Protein AF-A0A1A6FTN0-F1 (afdb_monomer_lite)

Structure (mmCIF, N/CA/C/O backbone):
data_AF-A0A1A6FTN0-F1
#
_entry.id   AF-A0A1A6FTN0-F1
#
loop_
_atom_site.group_PDB
_atom_site.id
_atom_site.type_symbol
_atom_site.label_atom_id
_atom_site.label_alt_id
_atom_site.label_comp_id
_atom_site.label_asym_id
_atom_site.label_entity_id
_atom_site.label_seq_id
_atom_site.pdbx_PDB_ins_code
_atom_site.Cartn_x
_atom_site.Cartn_y
_atom_site.Cartn_z
_atom_site.occupancy
_atom_site.B_iso_or_equiv
_atom_site.auth_seq_id
_atom_site.auth_comp_id
_atom_site.auth_asym_id
_atom_site.auth_atom_id
_atom_site.pdbx_PDB_model_num
ATOM 1 N N . THR A 1 1 ? -9.285 7.277 8.420 1.00 82.50 1 THR A N 1
ATOM 2 C CA . THR A 1 1 ? -8.274 6.233 8.139 1.00 82.50 1 THR A CA 1
ATOM 3 C C . THR A 1 1 ? -7.617 6.428 6.783 1.00 82.50 1 THR A C 1
ATOM 5 O O . THR A 1 1 ? -6.417 6.224 6.696 1.00 82.50 1 THR A O 1
ATOM 8 N N . ASP A 1 2 ? -8.328 6.911 5.762 1.00 96.19 2 ASP A N 1
ATOM 9 C CA . ASP A 1 2 ? -7.799 7.114 4.397 1.00 96.19 2 ASP A CA 1
ATOM 10 C C . ASP A 1 2 ? -6.488 7.911 4.318 1.00 96.19 2 ASP A C 1
ATOM 12 O O . ASP A 1 2 ? -5.553 7.503 3.634 1.00 96.19 2 ASP A O 1
ATOM 16 N N . ALA A 1 3 ? -6.368 9.009 5.070 1.00 98.19 3 ALA A N 1
ATOM 17 C CA . ALA A 1 3 ? -5.129 9.789 5.118 1.00 98.19 3 ALA A CA 1
ATOM 18 C C . ALA A 1 3 ? -3.941 8.988 5.690 1.00 98.19 3 ALA A C 1
ATOM 20 O O . ALA A 1 3 ? -2.831 9.082 5.172 1.00 98.19 3 ALA A O 1
ATOM 21 N N . ALA A 1 4 ? -4.180 8.167 6.719 1.00 98.25 4 ALA A N 1
ATOM 22 C CA . ALA A 1 4 ? -3.162 7.288 7.293 1.00 98.25 4 ALA A CA 1
ATOM 23 C C . ALA A 1 4 ? -2.767 6.173 6.311 1.00 98.25 4 ALA A C 1
ATOM 25 O O . ALA A 1 4 ? -1.585 5.895 6.147 1.00 98.25 4 ALA A O 1
ATOM 26 N N . LEU A 1 5 ? -3.736 5.607 5.581 1.00 98.31 5 LEU A N 1
ATOM 27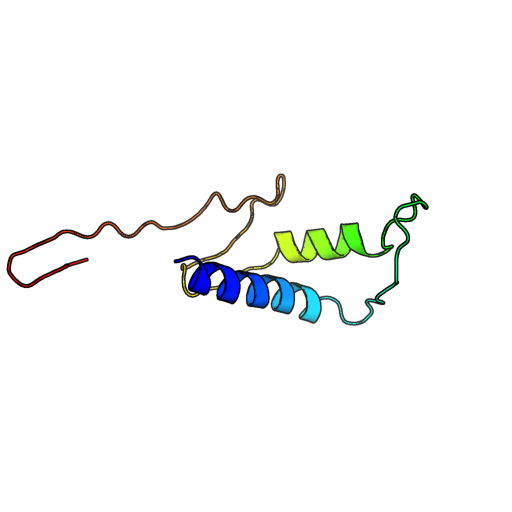 C CA . LEU A 1 5 ? -3.465 4.627 4.525 1.00 98.31 5 LEU A CA 1
ATOM 28 C C . LEU A 1 5 ? -2.619 5.223 3.392 1.00 98.31 5 LEU A C 1
ATOM 30 O O . LEU A 1 5 ? -1.694 4.571 2.914 1.00 98.31 5 LEU A O 1
ATOM 34 N N . MET A 1 6 ? -2.888 6.465 2.982 1.00 98.50 6 MET A N 1
ATOM 35 C CA . MET A 1 6 ? -2.070 7.155 1.979 1.00 98.50 6 MET A CA 1
ATOM 36 C C . MET A 1 6 ? -0.656 7.450 2.481 1.00 98.50 6 MET A C 1
ATOM 38 O O . MET A 1 6 ? 0.304 7.271 1.730 1.00 98.50 6 MET A O 1
ATOM 42 N N . TYR A 1 7 ? -0.518 7.871 3.741 1.00 98.44 7 TYR A N 1
ATOM 43 C CA . TYR A 1 7 ? 0.785 8.059 4.375 1.00 98.44 7 TYR A CA 1
ATOM 44 C C . TYR A 1 7 ? 1.595 6.758 4.343 1.00 98.44 7 TYR A C 1
ATOM 46 O O . TYR A 1 7 ? 2.730 6.744 3.864 1.00 98.44 7 TYR A O 1
ATOM 54 N N . ASP A 1 8 ? 0.988 5.655 4.771 1.00 98.56 8 ASP A N 1
ATOM 55 C CA . ASP A 1 8 ? 1.622 4.341 4.788 1.00 98.56 8 ASP A CA 1
ATOM 56 C C . ASP A 1 8 ? 1.985 3.855 3.376 1.00 98.56 8 ASP A C 1
ATOM 58 O O . ASP A 1 8 ? 3.087 3.352 3.159 1.00 98.56 8 ASP A O 1
ATOM 62 N N . ALA A 1 9 ? 1.111 4.066 2.386 1.00 98.38 9 ALA A N 1
ATOM 63 C CA . ALA A 1 9 ? 1.367 3.687 0.997 1.00 98.38 9 ALA A CA 1
ATOM 64 C C . ALA A 1 9 ? 2.615 4.374 0.417 1.00 98.38 9 ALA A C 1
ATOM 66 O O . ALA A 1 9 ? 3.429 3.727 -0.247 1.00 98.38 9 ALA A O 1
ATOM 67 N N . VAL A 1 10 ? 2.803 5.670 0.695 1.00 98.38 10 VAL A N 1
ATOM 68 C CA . VAL A 1 10 ? 4.004 6.407 0.271 1.00 98.38 10 VAL A CA 1
ATOM 69 C C . VAL A 1 10 ? 5.264 5.806 0.897 1.00 98.38 10 VAL A C 1
ATOM 71 O O . VAL A 1 10 ? 6.270 5.639 0.206 1.00 98.38 10 VAL A O 1
ATOM 74 N N . HIS A 1 11 ? 5.213 5.434 2.178 1.00 98.44 11 HIS A N 1
ATOM 75 C CA . HIS A 1 11 ? 6.361 4.856 2.879 1.00 98.44 11 HIS A CA 1
ATOM 76 C C . HIS A 1 11 ? 6.698 3.448 2.384 1.00 98.44 11 HIS A C 1
ATOM 78 O O . HIS A 1 11 ?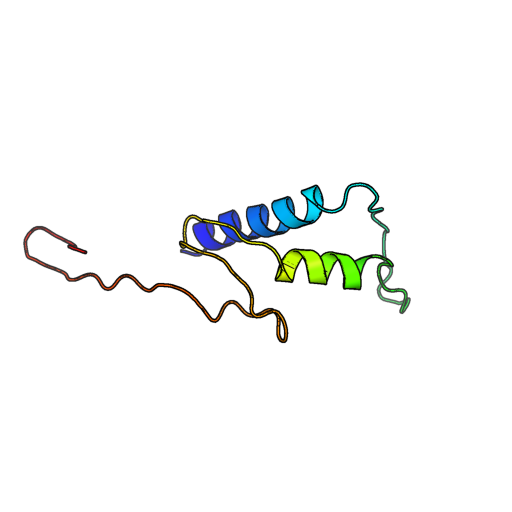 7.869 3.164 2.137 1.00 98.44 11 HIS A O 1
ATOM 84 N N . VAL A 1 12 ? 5.697 2.601 2.132 1.00 98.38 12 VAL A N 1
ATOM 85 C CA . VAL A 1 12 ? 5.895 1.273 1.524 1.00 98.38 12 VAL A CA 1
ATOM 86 C C . VAL A 1 12 ? 6.624 1.384 0.181 1.00 98.38 12 VAL A C 1
ATOM 88 O O . VAL A 1 12 ? 7.604 0.677 -0.059 1.00 98.38 12 VAL A O 1
ATOM 91 N N . VAL A 1 13 ? 6.191 2.302 -0.690 1.00 97.56 13 VAL A N 1
ATOM 92 C CA . VAL A 1 13 ? 6.857 2.531 -1.982 1.00 97.56 13 VAL A CA 1
ATOM 93 C C . VAL A 1 13 ? 8.268 3.089 -1.781 1.00 97.56 13 VAL A C 1
ATOM 95 O O . VAL A 1 13 ? 9.195 2.646 -2.457 1.00 97.56 13 VAL A O 1
ATOM 98 N N . SER A 1 14 ? 8.457 4.014 -0.836 1.00 97.00 14 SER A N 1
ATOM 99 C CA . SER A 1 14 ? 9.768 4.587 -0.502 1.00 97.00 14 SER A CA 1
ATOM 100 C C . SER A 1 14 ? 10.781 3.512 -0.088 1.00 97.00 14 SER A C 1
ATOM 102 O O . SER A 1 14 ? 11.894 3.485 -0.616 1.00 97.00 14 SER A O 1
ATOM 104 N N . VAL A 1 15 ? 10.379 2.562 0.766 1.00 96.56 15 VAL A N 1
ATOM 105 C CA . VAL A 1 15 ? 11.218 1.420 1.173 1.00 96.56 15 VAL A CA 1
ATOM 106 C C . VAL A 1 15 ? 11.651 0.591 -0.042 1.00 96.56 15 VAL A C 1
ATOM 108 O O . VAL A 1 15 ? 12.834 0.280 -0.186 1.00 96.56 15 VAL A O 1
ATOM 111 N N . ALA A 1 16 ? 10.733 0.285 -0.963 1.00 96.50 16 ALA A N 1
ATOM 112 C CA . ALA A 1 16 ? 11.065 -0.461 -2.179 1.00 96.50 16 ALA A CA 1
ATOM 113 C C . ALA A 1 16 ? 12.027 0.310 -3.107 1.00 96.50 16 ALA A C 1
ATOM 115 O O . ALA A 1 16 ? 12.928 -0.288 -3.699 1.00 96.50 16 ALA A O 1
ATOM 116 N N . VAL A 1 17 ? 11.876 1.637 -3.224 1.00 95.81 17 VAL A N 1
ATOM 117 C CA . VAL A 1 17 ? 12.787 2.496 -4.008 1.00 95.81 17 VAL A CA 1
ATOM 118 C C . VAL A 1 17 ? 14.191 2.509 -3.408 1.00 95.81 17 VAL A C 1
ATOM 120 O O . VAL A 1 17 ? 15.165 2.372 -4.148 1.00 95.81 17 VAL A O 1
ATOM 123 N N . GLN A 1 18 ? 14.314 2.618 -2.083 1.00 95.50 18 GLN A N 1
ATOM 124 C CA . GLN A 1 18 ? 15.610 2.605 -1.394 1.00 95.50 18 GLN A CA 1
ATOM 125 C C . GLN A 1 18 ? 16.388 1.303 -1.641 1.00 95.50 18 GLN A C 1
ATOM 127 O O . GLN A 1 18 ? 17.614 1.323 -1.740 1.00 95.50 18 GLN A O 1
ATOM 132 N N . GLN A 1 19 ? 15.685 0.182 -1.816 1.00 95.12 19 GLN A N 1
ATOM 133 C CA . GLN A 1 19 ? 16.281 -1.117 -2.137 1.00 95.12 19 GLN A CA 1
ATOM 134 C C . GLN A 1 19 ? 16.631 -1.291 -3.630 1.00 95.12 19 GLN A C 1
ATOM 136 O O . GLN A 1 19 ? 17.231 -2.302 -4.007 1.00 95.12 19 GLN A O 1
ATOM 141 N N . PHE A 1 20 ? 16.303 -0.321 -4.496 1.00 95.06 20 PHE A N 1
ATOM 142 C CA . PHE A 1 20 ? 16.556 -0.390 -5.940 1.00 95.06 20 PHE A CA 1
ATOM 143 C C . PHE A 1 20 ? 17.293 0.850 -6.498 1.00 95.06 20 PHE A C 1
ATOM 145 O O . PHE A 1 20 ? 16.730 1.626 -7.271 1.00 95.06 20 PHE A O 1
ATOM 152 N N . PRO A 1 21 ? 18.604 1.002 -6.225 1.00 84.88 21 PRO A N 1
ATOM 153 C CA . PRO A 1 21 ? 19.355 2.223 -6.544 1.00 84.88 21 PRO A CA 1
ATOM 154 C C . PRO A 1 21 ? 19.639 2.465 -8.040 1.00 84.88 21 PRO A C 1
ATOM 156 O O . PRO A 1 21 ? 19.944 3.585 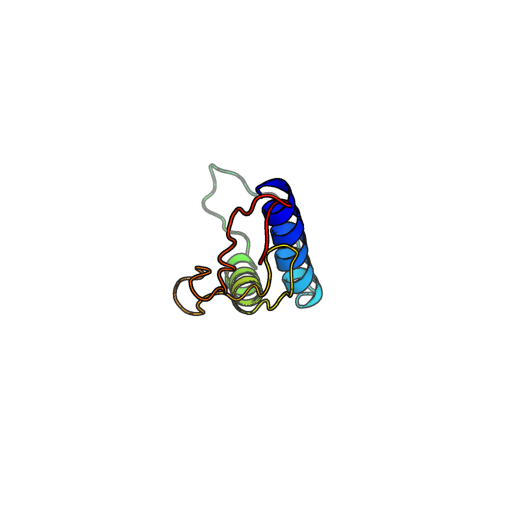-8.428 1.00 84.88 21 PRO A O 1
ATOM 159 N N . GLN A 1 22 ? 19.570 1.438 -8.894 1.00 88.31 22 GLN A N 1
ATOM 160 C CA . GLN A 1 22 ? 19.925 1.518 -10.328 1.00 88.31 22 GLN A CA 1
ATOM 161 C C . GLN A 1 22 ? 18.694 1.478 -11.251 1.00 88.31 22 GLN A C 1
ATOM 163 O O . GLN A 1 22 ? 18.735 0.958 -12.368 1.00 88.31 22 GLN A O 1
ATOM 168 N N . MET A 1 23 ? 17.562 1.971 -10.758 1.00 92.56 23 MET A N 1
ATOM 169 C CA . MET A 1 23 ? 16.294 1.975 -11.473 1.00 92.56 23 MET A CA 1
ATOM 170 C C . MET A 1 23 ? 16.171 3.209 -12.374 1.00 92.56 23 MET A C 1
ATOM 172 O O . MET A 1 23 ? 16.398 4.330 -11.930 1.00 92.56 23 MET A O 1
ATOM 176 N N . THR A 1 24 ? 15.759 3.025 -13.633 1.00 93.25 24 THR A N 1
ATOM 177 C CA . THR A 1 24 ? 15.440 4.147 -14.532 1.00 93.25 24 THR A CA 1
ATOM 178 C C . THR A 1 24 ? 13.939 4.284 -14.728 1.00 93.25 24 THR A C 1
ATOM 180 O O . THR A 1 24 ? 13.220 3.294 -14.876 1.00 93.25 24 THR A O 1
ATOM 183 N N . VAL A 1 25 ? 13.464 5.526 -14.760 1.00 92.69 25 VAL A N 1
ATOM 184 C CA . VAL A 1 25 ? 12.076 5.858 -15.092 1.00 92.69 25 VAL A CA 1
ATOM 185 C C . VAL A 1 25 ? 11.965 6.035 -16.605 1.00 92.69 25 VAL A C 1
ATOM 187 O O . VAL A 1 25 ? 12.883 6.528 -17.259 1.00 92.69 25 VAL A O 1
ATOM 190 N N . SER A 1 26 ? 10.863 5.584 -17.199 1.00 92.81 26 SER A N 1
ATOM 191 C CA . SER A 1 26 ? 10.608 5.726 -18.635 1.00 92.81 26 SER A CA 1
ATOM 192 C C . SER A 1 26 ? 9.181 6.197 -18.862 1.00 92.81 26 SER A C 1
ATOM 194 O O . SER A 1 26 ? 8.255 5.632 -18.287 1.00 92.81 26 SER A O 1
ATOM 196 N N . SER A 1 27 ? 9.004 7.196 -19.728 1.00 95.12 27 SER A N 1
ATOM 197 C CA . SER A 1 27 ? 7.674 7.568 -20.210 1.00 95.12 27 SER A CA 1
ATOM 198 C C . SER A 1 27 ? 7.124 6.450 -21.098 1.00 95.12 27 SER A C 1
ATOM 200 O O . SER A 1 27 ? 7.824 5.949 -21.984 1.00 95.12 27 SER A O 1
ATOM 202 N N . LEU A 1 28 ? 5.888 6.030 -20.833 1.00 95.12 28 LEU A N 1
ATOM 203 C CA . LEU A 1 28 ? 5.195 4.975 -21.570 1.00 95.12 28 LEU A CA 1
ATOM 204 C C . LEU A 1 28 ? 4.082 5.578 -22.432 1.00 95.12 28 LEU A C 1
ATOM 206 O O . LEU A 1 28 ? 3.595 6.672 -22.162 1.00 95.12 28 LEU A O 1
ATOM 210 N N . GLN A 1 29 ? 3.673 4.854 -23.474 1.00 95.94 29 GLN A N 1
ATOM 211 C CA . GLN A 1 29 ? 2.596 5.268 -24.376 1.00 95.94 29 GLN A CA 1
ATOM 212 C C . GLN A 1 29 ? 1.480 4.225 -24.355 1.00 95.94 29 GLN A C 1
ATOM 214 O O . GLN A 1 29 ? 1.758 3.047 -24.546 1.00 95.94 29 GLN A O 1
ATOM 219 N N . CYS A 1 30 ? 0.223 4.643 -24.180 1.00 94.19 30 CYS A N 1
ATOM 220 C CA . CYS A 1 30 ? -0.921 3.724 -24.089 1.00 94.19 30 CYS A CA 1
ATOM 221 C C . CYS A 1 30 ? -1.145 2.899 -25.366 1.00 94.19 30 CYS A C 1
ATOM 223 O O . CYS A 1 30 ? -1.586 1.759 -25.291 1.00 94.19 30 CYS A O 1
ATOM 225 N N . ASN A 1 31 ? -0.815 3.457 -26.536 1.00 96.56 31 ASN A N 1
ATOM 226 C CA . ASN A 1 31 ? -0.924 2.771 -27.827 1.00 96.56 31 ASN A CA 1
ATOM 227 C C . ASN A 1 31 ? 0.258 1.829 -28.124 1.00 96.56 31 ASN A C 1
ATOM 229 O O . ASN A 1 31 ? 0.279 1.185 -29.170 1.00 96.56 31 ASN A O 1
ATOM 233 N N . ARG A 1 32 ? 1.256 1.754 -27.234 1.00 92.06 32 ARG A N 1
ATOM 234 C CA . ARG A 1 32 ? 2.381 0.826 -27.346 1.00 92.06 32 ARG A CA 1
ATOM 235 C C . ARG A 1 32 ? 2.356 -0.136 -26.170 1.00 92.06 32 ARG A C 1
ATOM 237 O O . ARG A 1 32 ? 2.465 0.267 -25.020 1.00 92.06 32 ARG A O 1
ATOM 244 N N . HIS A 1 33 ? 2.336 -1.432 -26.454 1.00 90.88 33 HIS A N 1
ATOM 245 C CA . HIS A 1 33 ? 2.419 -2.486 -25.436 1.00 90.88 33 HIS A CA 1
ATOM 246 C C . HIS A 1 33 ? 3.850 -2.676 -24.896 1.00 90.88 33 HIS A C 1
ATOM 248 O O . HIS A 1 33 ? 4.341 -3.797 -24.798 1.00 90.88 33 HIS A O 1
ATOM 254 N N . LYS A 1 34 ? 4.560 -1.583 -24.578 1.00 95.06 34 LYS A N 1
ATOM 255 C CA . LYS A 1 34 ? 5.905 -1.642 -23.995 1.00 95.06 34 LYS A CA 1
ATOM 256 C C . LYS A 1 34 ? 5.808 -1.462 -22.476 1.00 95.06 34 LYS A C 1
ATOM 258 O O . LYS A 1 34 ? 5.565 -0.341 -22.032 1.00 95.06 34 LYS A O 1
ATOM 263 N N . PRO A 1 35 ? 6.008 -2.522 -21.674 1.00 94.62 35 PRO A N 1
ATOM 264 C CA . PRO A 1 35 ? 6.003 -2.396 -20.226 1.00 94.62 35 PRO A CA 1
ATOM 265 C C . PRO A 1 35 ? 7.262 -1.678 -19.739 1.00 94.62 35 PRO A C 1
ATOM 267 O O . PRO A 1 35 ? 8.296 -1.626 -20.416 1.00 94.62 35 PRO A O 1
ATOM 270 N N . TRP A 1 36 ? 7.200 -1.171 -18.514 1.00 95.75 36 TRP A N 1
ATOM 271 C CA . TRP A 1 36 ? 8.390 -0.695 -17.831 1.00 95.75 36 TRP A CA 1
ATOM 272 C C . TRP A 1 36 ? 9.300 -1.874 -17.466 1.00 95.75 36 TRP A C 1
ATOM 274 O O . TRP A 1 36 ? 8.893 -2.783 -16.743 1.00 95.75 36 TRP A O 1
ATOM 284 N N . ARG A 1 37 ? 10.548 -1.845 -17.956 1.00 95.06 37 ARG A N 1
ATOM 285 C CA . ARG A 1 37 ? 11.534 -2.937 -17.832 1.00 95.06 37 ARG A CA 1
ATOM 286 C C . ARG A 1 37 ? 11.699 -3.454 -16.400 1.00 95.06 37 ARG A C 1
ATOM 288 O O . ARG A 1 37 ? 11.920 -4.645 -16.209 1.00 95.06 37 ARG A O 1
ATOM 295 N N . PHE A 1 38 ? 11.634 -2.566 -15.412 1.00 96.25 38 PHE A N 1
ATOM 296 C CA . PHE A 1 38 ? 11.877 -2.905 -14.011 1.00 96.25 38 PHE A CA 1
ATOM 297 C C . PHE A 1 38 ? 10.612 -3.258 -13.228 1.00 96.25 38 PHE A C 1
ATOM 299 O O . PHE A 1 38 ? 10.734 -3.673 -12.079 1.00 96.25 38 PHE A O 1
ATOM 306 N N . GLY A 1 39 ? 9.424 -3.163 -13.839 1.00 95.75 39 GLY A N 1
ATOM 307 C CA . GLY A 1 39 ? 8.141 -3.311 -13.150 1.00 95.75 39 GLY A CA 1
ATOM 308 C C . GLY A 1 39 ? 8.020 -4.609 -12.355 1.00 95.75 39 GLY A C 1
ATOM 309 O O . GLY A 1 39 ? 7.712 -4.565 -11.171 1.00 95.75 39 GLY A O 1
ATOM 310 N N . THR A 1 40 ? 8.349 -5.758 -12.952 1.00 95.81 40 THR A N 1
ATOM 311 C CA . THR A 1 40 ? 8.269 -7.060 -12.264 1.00 95.81 40 THR A CA 1
ATOM 312 C C . THR A 1 40 ? 9.183 -7.132 -11.040 1.00 95.81 40 THR A C 1
ATOM 314 O O . THR A 1 40 ? 8.760 -7.588 -9.981 1.00 95.81 40 THR A O 1
ATOM 317 N N . ARG A 1 41 ? 10.427 -6.650 -11.159 1.00 96.00 41 ARG A N 1
ATOM 318 C CA . ARG A 1 41 ? 11.392 -6.657 -10.049 1.00 96.00 41 ARG A CA 1
ATOM 319 C C . ARG A 1 41 ? 10.989 -5.670 -8.956 1.00 96.00 41 ARG A C 1
ATOM 321 O O . ARG A 1 41 ? 11.026 -6.024 -7.785 1.00 96.00 41 ARG A O 1
ATOM 328 N N . PHE A 1 42 ? 10.582 -4.461 -9.337 1.00 96.88 42 PHE A N 1
ATOM 329 C CA . PHE A 1 42 ? 10.122 -3.446 -8.394 1.00 96.88 42 PHE A CA 1
ATOM 330 C C . PHE A 1 42 ? 8.870 -3.908 -7.639 1.00 96.88 42 PHE A C 1
ATOM 332 O O . PHE A 1 42 ? 8.773 -3.714 -6.432 1.00 96.88 42 PHE A O 1
ATOM 339 N N . MET A 1 43 ? 7.963 -4.625 -8.312 1.00 97.06 43 MET A N 1
ATOM 340 C CA . MET A 1 43 ? 6.819 -5.232 -7.639 1.00 97.06 43 MET A CA 1
ATOM 341 C C . MET A 1 43 ? 7.206 -6.313 -6.627 1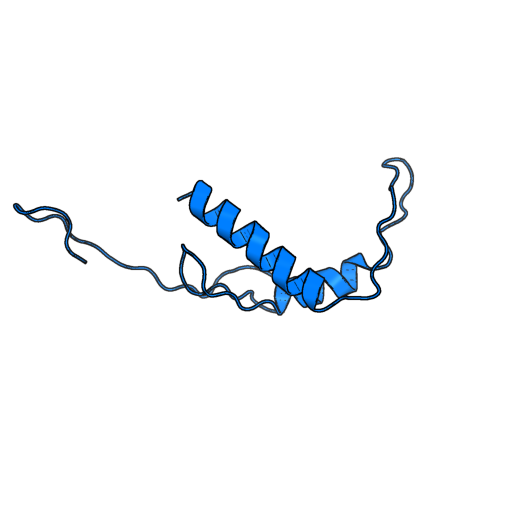.00 97.06 43 MET A C 1
ATOM 343 O O . MET A 1 43 ? 6.538 -6.419 -5.602 1.00 97.06 43 MET A O 1
ATOM 347 N N . SER A 1 44 ? 8.266 -7.094 -6.869 1.00 97.06 44 SER A N 1
ATOM 348 C CA . SER A 1 44 ? 8.785 -8.033 -5.857 1.00 97.06 44 SER A CA 1
ATOM 349 C C . SER A 1 44 ? 9.238 -7.290 -4.603 1.00 97.06 44 SER A C 1
ATOM 351 O O . SER A 1 44 ? 8.853 -7.668 -3.505 1.00 97.06 44 SER A O 1
ATOM 353 N N . LEU A 1 45 ? 9.957 -6.173 -4.768 1.00 97.25 45 LEU A N 1
ATOM 354 C CA . LEU A 1 45 ? 10.418 -5.350 -3.645 1.00 97.25 45 LEU A CA 1
ATOM 355 C C . LEU A 1 45 ? 9.256 -4.745 -2.850 1.00 97.25 45 LEU A C 1
ATOM 357 O O . LEU A 1 45 ? 9.309 -4.718 -1.628 1.00 97.25 45 LEU A O 1
ATOM 361 N N . ILE A 1 46 ? 8.179 -4.319 -3.519 1.00 97.88 46 ILE A N 1
ATOM 362 C CA . ILE A 1 46 ? 6.961 -3.869 -2.827 1.00 97.88 46 ILE A CA 1
ATOM 363 C C . ILE A 1 46 ? 6.336 -5.018 -2.022 1.00 97.88 46 ILE A C 1
ATOM 365 O O . ILE A 1 46 ? 5.958 -4.819 -0.873 1.00 97.88 46 ILE A O 1
ATOM 369 N N . LYS A 1 47 ? 6.252 -6.230 -2.588 1.00 98.00 47 LYS A N 1
ATOM 370 C CA . LYS A 1 47 ? 5.728 -7.409 -1.870 1.00 98.00 47 LYS A CA 1
ATOM 371 C C . LYS A 1 47 ? 6.614 -7.838 -0.695 1.00 98.00 47 LYS A C 1
ATOM 373 O O . LYS A 1 47 ? 6.121 -8.450 0.246 1.00 98.00 47 LYS A O 1
ATOM 378 N N . GLU A 1 48 ? 7.909 -7.551 -0.765 1.00 96.56 48 GLU A N 1
ATOM 379 C CA . GLU A 1 48 ? 8.899 -7.822 0.282 1.00 96.56 48 GLU A CA 1
ATOM 380 C C . GLU A 1 48 ? 9.033 -6.672 1.294 1.00 96.56 48 GLU A C 1
ATOM 382 O O . GLU A 1 48 ? 9.756 -6.811 2.283 1.00 96.56 48 GLU A O 1
ATOM 387 N N . ALA A 1 49 ? 8.344 -5.548 1.079 1.00 96.06 49 ALA A N 1
ATOM 388 C CA . ALA A 1 49 ? 8.392 -4.409 1.979 1.00 96.06 49 ALA A CA 1
ATOM 389 C C . ALA A 1 49 ? 7.776 -4.763 3.338 1.00 96.06 49 ALA A C 1
ATOM 391 O O . ALA A 1 49 ? 6.692 -5.343 3.425 1.00 96.06 49 ALA A O 1
ATOM 392 N N . HIS A 1 50 ? 8.485 -4.371 4.393 1.00 95.62 50 HIS A N 1
ATOM 393 C CA . HIS A 1 50 ? 8.017 -4.423 5.772 1.00 95.62 50 HIS A CA 1
ATOM 394 C C . HIS A 1 50 ? 8.033 -2.994 6.305 1.00 95.62 50 HIS A C 1
ATOM 396 O O . HIS A 1 50 ? 9.049 -2.304 6.191 1.00 95.62 50 HIS A O 1
ATOM 402 N N . TRP A 1 51 ? 6.906 -2.543 6.844 1.00 97.69 51 TRP A N 1
ATOM 403 C CA . TRP A 1 51 ? 6.755 -1.187 7.361 1.00 97.69 51 TRP A CA 1
ATOM 404 C C . TRP A 1 51 ? 5.850 -1.190 8.591 1.00 97.69 51 TRP A C 1
ATOM 406 O O . TRP A 1 51 ? 4.769 -1.774 8.563 1.00 97.69 51 TRP A O 1
ATOM 416 N N . GLU A 1 52 ? 6.287 -0.527 9.658 1.00 98.12 52 GLU A N 1
ATOM 417 C CA . GLU A 1 52 ? 5.449 -0.244 10.825 1.00 98.12 52 GLU A CA 1
ATOM 418 C C . GLU A 1 52 ? 4.815 1.131 10.620 1.00 98.12 52 GLU A C 1
ATOM 420 O O . GLU A 1 52 ? 5.453 2.165 10.821 1.00 98.12 52 GLU A O 1
ATOM 425 N N . GLY A 1 53 ? 3.583 1.127 10.113 1.00 97.31 53 GLY A N 1
ATOM 426 C CA . GLY A 1 53 ? 2.871 2.331 9.708 1.00 97.31 53 GLY A CA 1
ATOM 427 C C . GLY A 1 53 ? 1.924 2.881 10.764 1.00 97.31 53 GLY A C 1
ATOM 428 O O . GLY A 1 53 ? 1.748 2.327 11.849 1.00 97.31 53 GLY A O 1
ATOM 429 N N . LEU A 1 54 ? 1.239 3.964 10.403 1.00 98.19 54 LEU A N 1
ATOM 430 C CA . LEU A 1 54 ? 0.167 4.539 11.221 1.00 98.19 54 LEU A CA 1
ATOM 431 C C . LEU A 1 54 ? -1.010 3.568 11.375 1.00 98.19 54 LEU A C 1
ATOM 433 O O . LEU A 1 54 ? -1.742 3.633 12.359 1.00 98.19 54 LEU A O 1
ATOM 437 N N . THR A 1 55 ? -1.191 2.666 10.408 1.00 97.56 55 THR A N 1
ATOM 438 C CA . THR A 1 55 ? -2.179 1.578 10.454 1.00 97.56 55 THR A CA 1
ATOM 439 C C . THR A 1 55 ? -1.595 0.256 10.963 1.00 97.56 55 THR A C 1
ATOM 441 O O . THR A 1 55 ? -2.118 -0.816 10.648 1.00 97.56 55 THR A O 1
ATOM 444 N N . GLY A 1 56 ? -0.503 0.319 11.728 1.00 97.44 56 GLY A N 1
ATOM 445 C CA . GLY A 1 56 ? 0.189 -0.837 12.292 1.00 97.44 56 GLY A CA 1
ATOM 446 C C . GLY A 1 56 ? 1.093 -1.554 11.289 1.00 97.44 56 GLY A C 1
ATOM 447 O O . GLY A 1 56 ? 1.493 -0.993 10.264 1.00 97.44 56 GLY A O 1
ATOM 448 N N . ARG A 1 57 ? 1.401 -2.819 11.587 1.00 97.88 57 ARG A N 1
ATOM 449 C CA . ARG A 1 57 ? 2.299 -3.656 10.785 1.00 97.88 57 ARG A CA 1
ATOM 450 C C . ARG A 1 57 ? 1.758 -3.864 9.372 1.00 97.88 57 ARG A C 1
ATOM 452 O O . ARG A 1 57 ? 0.643 -4.360 9.181 1.00 97.88 57 ARG A O 1
ATOM 459 N N . ILE A 1 58 ? 2.563 -3.518 8.372 1.00 98.31 58 ILE A N 1
ATOM 460 C CA . ILE A 1 58 ? 2.266 -3.710 6.952 1.00 98.31 58 ILE A CA 1
ATOM 461 C C . ILE A 1 58 ? 3.227 -4.738 6.371 1.00 98.31 58 ILE A C 1
ATOM 463 O O . ILE A 1 58 ? 4.429 -4.502 6.240 1.00 98.31 58 ILE A O 1
ATOM 467 N N . THR A 1 59 ? 2.650 -5.870 5.984 1.00 97.50 59 THR A N 1
ATOM 468 C CA . THR A 1 59 ? 3.289 -6.938 5.222 1.00 97.50 59 THR A CA 1
ATOM 469 C C . THR A 1 59 ? 2.338 -7.392 4.120 1.00 97.50 59 THR A C 1
ATOM 471 O O . THR A 1 59 ? 1.113 -7.270 4.227 1.00 97.50 59 THR A O 1
ATOM 474 N N . PHE A 1 60 ? 2.897 -7.913 3.031 1.00 98.25 60 PHE A N 1
ATOM 475 C CA . PHE A 1 60 ? 2.113 -8.432 1.917 1.00 98.25 60 PHE A CA 1
ATOM 476 C C . PHE A 1 60 ? 2.324 -9.932 1.773 1.00 98.25 60 PHE A C 1
ATOM 478 O O . PHE A 1 60 ? 3.432 -10.455 1.909 1.00 98.25 60 PHE A O 1
ATOM 485 N N . ASN A 1 61 ? 1.253 -10.641 1.431 1.00 97.31 61 ASN A N 1
ATOM 486 C CA . ASN A 1 61 ? 1.361 -12.026 1.013 1.00 97.31 61 ASN A CA 1
ATOM 487 C C . ASN A 1 61 ? 2.233 -12.105 -0.255 1.00 97.31 61 ASN A C 1
ATOM 489 O O . ASN A 1 61 ? 1.922 -11.505 -1.285 1.00 97.31 61 ASN A O 1
ATOM 493 N N . LYS A 1 62 ? 3.328 -12.869 -0.193 1.00 94.94 62 LYS A N 1
ATOM 494 C CA . LYS A 1 62 ? 4.329 -12.928 -1.273 1.00 94.94 62 LYS A CA 1
ATOM 495 C C . LYS A 1 62 ? 3.762 -13.456 -2.596 1.00 94.94 62 LYS A C 1
ATOM 497 O O . LYS A 1 62 ? 4.214 -13.055 -3.669 1.00 94.94 62 LYS A O 1
ATOM 502 N N . THR A 1 63 ? 2.744 -14.313 -2.541 1.00 94.88 63 THR A N 1
ATOM 503 C CA . THR A 1 63 ? 2.114 -14.900 -3.726 1.00 94.88 63 THR A CA 1
ATOM 504 C C . THR A 1 63 ? 1.202 -13.886 -4.414 1.00 94.88 63 THR A C 1
ATOM 506 O O . THR A 1 63 ? 1.445 -13.524 -5.568 1.00 94.88 63 THR A O 1
ATOM 509 N N . ASN A 1 64 ? 0.189 -13.369 -3.712 1.00 96.00 64 ASN A N 1
ATOM 510 C CA . ASN A 1 64 ? -0.858 -12.539 -4.325 1.00 96.00 64 ASN A CA 1
ATOM 511 C C . ASN A 1 64 ? -0.656 -11.019 -4.155 1.00 96.00 64 ASN A C 1
ATOM 513 O O . ASN A 1 64 ? -1.267 -10.248 -4.886 1.00 96.00 64 ASN A O 1
ATOM 517 N N . GLY A 1 65 ? 0.240 -10.580 -3.267 1.00 97.25 65 GLY A N 1
ATOM 518 C CA . GLY A 1 65 ? 0.533 -9.168 -3.008 1.00 97.25 65 GLY A CA 1
ATOM 519 C C . GLY A 1 65 ? -0.518 -8.431 -2.175 1.00 97.25 65 GLY A C 1
ATOM 520 O O . GLY A 1 65 ? -0.507 -7.205 -2.157 1.00 97.25 65 GLY A O 1
ATOM 521 N N . LEU A 1 66 ? -1.429 -9.144 -1.509 1.00 98.00 66 LEU A N 1
ATOM 522 C CA . LEU A 1 66 ? -2.474 -8.551 -0.674 1.00 98.00 66 LEU A CA 1
ATOM 523 C C . LEU A 1 66 ? -2.032 -8.479 0.793 1.00 98.00 66 LEU A C 1
ATOM 525 O O . LEU A 1 66 ? -1.380 -9.395 1.299 1.00 98.00 66 LEU A O 1
ATOM 529 N N . ARG A 1 67 ? -2.420 -7.404 1.488 1.00 97.31 67 ARG A N 1
ATOM 530 C CA . ARG A 1 67 ? -2.283 -7.282 2.946 1.00 97.31 67 ARG A CA 1
ATOM 531 C C . ARG A 1 67 ? -3.448 -8.021 3.602 1.00 97.31 67 ARG A C 1
ATOM 533 O O . ARG A 1 67 ? -4.542 -7.478 3.715 1.00 97.31 67 ARG A O 1
ATOM 540 N N . THR A 1 68 ? -3.224 -9.279 3.967 1.00 97.00 68 THR A N 1
ATOM 541 C CA . THR A 1 68 ? -4.227 -10.136 4.630 1.00 97.00 68 THR A CA 1
ATOM 542 C C . THR A 1 68 ? -3.877 -10.464 6.077 1.00 97.00 68 THR A C 1
ATOM 544 O O . THR A 1 68 ? -4.725 -10.977 6.793 1.00 97.00 68 THR A O 1
ATOM 547 N N . ASP A 1 69 ? -2.636 -10.202 6.487 1.00 96.19 69 ASP A N 1
ATOM 548 C CA . ASP A 1 69 ? -2.162 -10.333 7.863 1.00 96.19 69 ASP A CA 1
ATOM 549 C C . ASP A 1 69 ? -2.068 -8.928 8.466 1.00 96.19 69 ASP A C 1
ATOM 551 O O . ASP A 1 69 ? -1.272 -8.100 8.014 1.00 96.19 69 ASP A O 1
ATOM 555 N N . PHE A 1 70 ? -2.958 -8.626 9.407 1.00 96.75 70 PHE A N 1
ATOM 556 C CA . PHE A 1 70 ? -3.004 -7.353 10.114 1.00 96.75 70 PHE A CA 1
ATOM 557 C C . PHE A 1 70 ? -3.682 -7.532 11.469 1.00 96.75 70 PHE A C 1
ATOM 559 O O . PHE A 1 70 ? -4.575 -8.366 11.632 1.00 96.75 70 PHE A O 1
ATOM 566 N N . ASP A 1 71 ? -3.271 -6.706 12.421 1.00 96.44 71 ASP A N 1
ATOM 567 C CA . ASP A 1 71 ? -3.859 -6.673 13.751 1.00 96.44 71 ASP A CA 1
ATOM 568 C C . ASP A 1 71 ? -5.055 -5.704 13.752 1.00 96.44 71 ASP A C 1
ATOM 570 O O . ASP A 1 71 ? -5.006 -4.637 13.130 1.00 96.44 71 ASP A O 1
ATOM 574 N N . LEU A 1 72 ? -6.146 -6.083 14.425 1.00 95.69 72 LEU A N 1
ATOM 575 C CA . LEU A 1 72 ? -7.326 -5.238 14.600 1.00 95.69 72 LEU A CA 1
ATOM 576 C C . LEU A 1 72 ? -7.523 -4.940 16.081 1.00 95.69 72 LEU A C 1
ATOM 578 O O . LEU A 1 72 ? -7.795 -5.834 16.880 1.00 95.69 72 LEU A O 1
ATOM 582 N N . ASP A 1 73 ? -7.442 -3.662 16.414 1.00 93.62 73 ASP A N 1
ATOM 583 C CA . ASP A 1 73 ? -7.753 -3.175 17.745 1.00 93.62 73 ASP A CA 1
ATOM 584 C C . ASP A 1 73 ? -9.272 -3.030 17.911 1.00 93.62 73 ASP A C 1
ATOM 586 O O . ASP A 1 73 ? -9.918 -2.280 17.174 1.00 93.62 73 ASP A O 1
ATOM 590 N N . VAL A 1 74 ? -9.847 -3.744 18.880 1.00 94.94 74 VAL A N 1
ATOM 591 C CA . VAL A 1 74 ? -11.269 -3.637 19.234 1.00 94.94 74 VAL A CA 1
ATOM 592 C C . VAL A 1 74 ? -11.401 -2.674 20.403 1.00 94.94 74 VAL A C 1
ATOM 594 O O . VAL A 1 74 ? -10.813 -2.911 21.447 1.00 94.94 74 VAL A O 1
ATOM 597 N N . ILE A 1 75 ? -12.182 -1.611 20.228 1.00 95.56 75 ILE A N 1
ATOM 598 C CA . ILE A 1 75 ? -12.410 -0.586 21.252 1.00 95.56 75 ILE A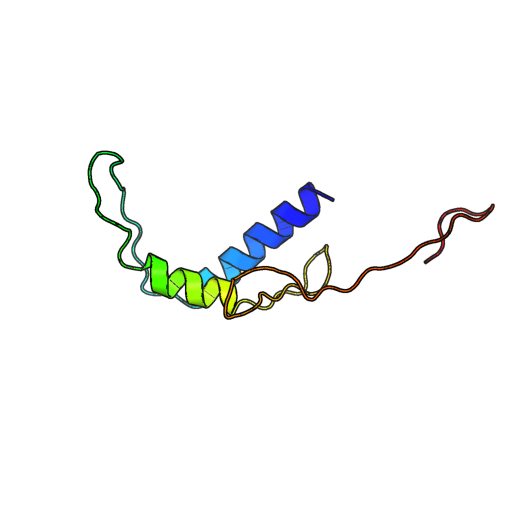 CA 1
ATOM 599 C C . ILE A 1 75 ? -13.864 -0.606 21.726 1.00 95.56 75 ILE A C 1
ATOM 601 O O . ILE A 1 75 ? -14.768 -0.990 20.978 1.00 95.56 75 ILE A O 1
ATOM 605 N N . SER A 1 76 ? -14.100 -0.164 22.958 1.00 96.44 76 SER A N 1
ATOM 606 C CA . SER A 1 76 ? -15.429 -0.077 23.568 1.00 96.44 76 SER A CA 1
ATOM 607 C C . SER A 1 76 ? -15.768 1.356 23.974 1.00 96.44 76 SER A C 1
ATOM 609 O O . SER A 1 76 ? -14.891 2.140 24.328 1.00 96.44 76 SER A O 1
ATOM 611 N N . LEU A 1 77 ? -17.054 1.706 23.911 1.00 97.00 77 LEU A N 1
ATOM 612 C CA . LEU A 1 77 ? -17.559 2.988 24.394 1.00 97.00 77 LEU A CA 1
ATOM 613 C C . LEU A 1 77 ? -18.022 2.841 25.846 1.00 97.00 77 LEU A C 1
ATOM 615 O O . LEU A 1 77 ? -18.880 2.007 26.138 1.00 97.00 77 LEU A O 1
ATOM 619 N N . LYS A 1 78 ? -17.481 3.679 26.729 1.00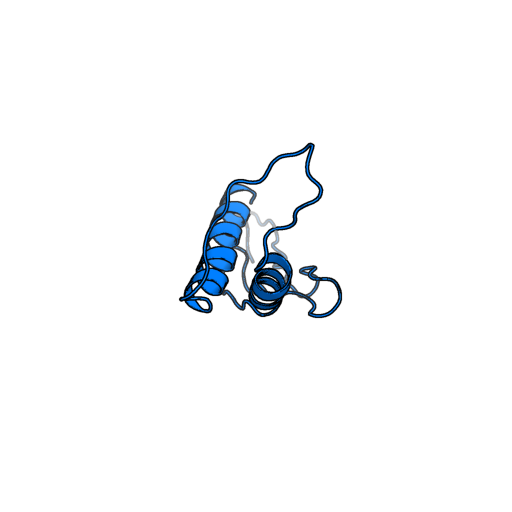 95.31 78 LYS A N 1
ATOM 620 C CA . LYS A 1 78 ? -17.887 3.830 28.130 1.00 95.31 78 LYS A CA 1
ATOM 621 C C . LYS A 1 78 ? -18.328 5.269 28.400 1.00 95.31 78 LYS A C 1
ATOM 623 O O . LYS A 1 78 ? -18.208 6.131 27.532 1.00 95.31 78 LYS A O 1
ATOM 628 N N . GLU A 1 79 ? -18.840 5.527 29.602 1.00 95.94 79 GLU A N 1
ATOM 629 C CA . GLU A 1 79 ? -19.297 6.866 30.016 1.00 95.94 79 GLU A CA 1
ATOM 630 C C . GLU A 1 79 ? -18.186 7.923 29.907 1.00 95.94 79 GLU A C 1
ATOM 632 O O . GLU A 1 79 ? -18.440 9.030 29.442 1.00 95.94 79 GLU A O 1
ATOM 637 N N . GLU A 1 80 ? -16.947 7.546 30.233 1.00 95.12 80 GLU A N 1
ATOM 638 C CA . GLU A 1 80 ? -15.766 8.421 30.167 1.00 95.12 80 GLU A CA 1
ATOM 639 C C . GLU A 1 80 ? -15.155 8.527 28.752 1.00 95.12 80 GLU A C 1
ATOM 641 O O . GLU A 1 80 ? -14.194 9.266 28.535 1.00 95.12 80 GLU A O 1
ATOM 646 N N . GLY A 1 81 ? -15.703 7.805 27.765 1.00 94.88 81 GLY A N 1
ATOM 647 C CA . GLY A 1 81 ? -15.258 7.832 26.372 1.00 94.88 81 GLY A CA 1
ATOM 648 C C . GLY A 1 81 ? -14.840 6.473 25.811 1.00 94.88 81 GLY A C 1
ATOM 649 O O . GLY A 1 81 ? -15.283 5.417 26.263 1.00 94.88 81 GLY A O 1
ATOM 650 N N . LEU A 1 82 ? -14.028 6.506 24.751 1.00 94.56 82 LEU A N 1
ATOM 651 C CA . LEU A 1 82 ? -13.527 5.302 24.089 1.00 94.56 82 LEU A CA 1
ATOM 652 C C . LEU A 1 82 ? -12.357 4.714 24.877 1.00 94.56 82 LEU A C 1
ATOM 654 O O . LEU A 1 82 ? -11.355 5.390 25.101 1.00 94.56 82 LEU A O 1
ATOM 658 N N . GLU A 1 83 ? -12.462 3.437 25.218 1.00 91.19 83 GLU A N 1
ATOM 659 C CA . GLU A 1 83 ? -11.375 2.655 25.797 1.00 91.19 83 GLU A CA 1
ATOM 660 C C . GLU A 1 83 ? -10.960 1.539 24.843 1.00 91.19 83 GLU A C 1
ATOM 662 O O . GLU A 1 83 ? -11.803 0.919 24.186 1.00 91.19 83 GLU A O 1
ATOM 667 N N . LYS A 1 84 ? -9.649 1.310 24.771 1.00 80.94 84 LYS A N 1
ATOM 668 C CA . LYS A 1 84 ? -9.047 0.218 24.010 1.00 80.94 84 LYS A CA 1
ATOM 669 C C . LYS A 1 84 ? -9.072 -1.079 24.809 1.00 80.94 84 LYS A C 1
ATOM 671 O O . LYS A 1 84 ? -8.822 -1.008 26.031 1.00 80.94 84 LYS A O 1
#

pLDDT: mean 95.64, std 3.15, range [80.94, 98.56]

Radius of gyration: 17.8 Å; chains: 1; bounding box: 39×25×58 Å

Foldseek 3Di:
DVVQVVVVVVVLLVQLCVVPVPADDDDDDPVDPDDRPCVVVSLQSSQVGWDQTPQGTDHADNPPRDRPDGDDDDWDADPVGIDD

Organism: Neotoma lepida (NCBI:txid56216)

Secondary structure (DSSP, 8-state):
-HHHHHHHHHHHHHHHHHT-TT-------TTS----TTHHHHHHHHHT--EEETTEEE---TTT-----------EEETTEEE-

Sequence (84 aa):
TDAALMYDAVHVVSVAVQQFPQMTVSSLQCNRHKPWRFGTRFMSLIKEAHWEGLTGRITFNKTNGLRTDFDLDVISLKEEGLEK

InterPro domains:
  IPR001828 Receptor, ligand binding region [PF01094] (3-79)
  IPR028082 Periplasmic binding protein-like I [SSF53822] (3-83)